Protein AF-A0A3D1BMS2-F1 (afdb_monomer_lite)

Radius of gyration: 10.61 Å; chains: 1; bounding box: 26×20×26 Å

Foldseek 3Di:
DEAEAEAAACPCLVVVLVVLVVCVVVVYAYEYEAEHNRVVCVVPPSNVCSVVRPRYDYYYDD

pLDDT: mean 97.66, std 2.11, range [82.88, 98.75]

Secondary structure (DSSP, 8-state):
-EEEEEE-SSTTHHHHHHHHHHHHHTT-EEEEEE-GGGGGGGG-HHHHGGGGSTTEEEEE--

Sequence (62 aa):
MKLGIFVNTDRHLADVIGVTKAAVLKGYEVIIFTMDDGVKLLENPSFTALYKFQGVSMSYCD

Structure (mmCIF, N/CA/C/O backbone):
data_AF-A0A3D1BMS2-F1
#
_entry.id   AF-A0A3D1BMS2-F1
#
loop_
_atom_site.group_PDB
_atom_site.id
_atom_site.type_symbol
_atom_site.label_atom_id
_atom_site.label_alt_id
_atom_site.label_comp_id
_atom_site.label_asym_id
_atom_site.label_entity_id
_atom_site.label_seq_id
_atom_site.pdbx_PDB_ins_code
_atom_site.Cartn_x
_atom_site.Cartn_y
_atom_site.Cartn_z
_atom_site.occupancy
_atom_site.B_iso_or_equiv
_atom_site.auth_seq_id
_atom_site.auth_comp_id
_atom_site.auth_asym_id
_atom_site.auth_atom_id
_atom_site.pdbx_PDB_model_num
ATOM 1 N N . MET A 1 1 ? -3.358 -2.153 17.118 1.00 93.94 1 MET A N 1
ATOM 2 C CA . MET A 1 1 ? -1.939 -2.571 16.974 1.00 93.94 1 MET A CA 1
ATOM 3 C C . MET A 1 1 ? -1.307 -1.771 15.846 1.00 93.94 1 MET A C 1
ATOM 5 O O . MET A 1 1 ? -2.058 -1.216 15.051 1.00 93.94 1 MET A O 1
ATOM 9 N N . LYS A 1 2 ? 0.028 -1.693 15.792 1.00 97.56 2 LYS A N 1
ATOM 10 C CA . LYS A 1 2 ? 0.758 -0.995 14.724 1.00 97.56 2 LYS A CA 1
ATOM 11 C C . LYS A 1 2 ? 1.611 -1.987 13.933 1.00 97.56 2 LYS A C 1
ATOM 13 O O . LYS A 1 2 ? 2.286 -2.811 14.546 1.00 97.56 2 LYS A O 1
ATOM 18 N N . LEU A 1 3 ? 1.572 -1.903 12.606 1.00 98.38 3 LEU A N 1
ATOM 19 C CA . LEU A 1 3 ? 2.402 -2.681 11.687 1.00 98.38 3 LEU A CA 1
ATOM 20 C C . LEU A 1 3 ? 3.377 -1.746 10.969 1.00 98.38 3 LEU A C 1
ATOM 22 O O . LEU A 1 3 ? 2.950 -0.849 10.248 1.00 98.38 3 LEU A O 1
ATOM 26 N N . GLY A 1 4 ? 4.676 -1.971 11.153 1.00 98.31 4 GLY A N 1
ATOM 27 C CA . GLY A 1 4 ? 5.709 -1.334 10.340 1.00 98.31 4 GLY A CA 1
ATOM 28 C C . GLY A 1 4 ? 5.997 -2.168 9.094 1.00 98.31 4 GLY A C 1
ATOM 29 O O . GLY A 1 4 ? 6.212 -3.374 9.208 1.00 98.31 4 GLY A O 1
ATOM 30 N N . ILE A 1 5 ? 6.015 -1.537 7.923 1.00 98.44 5 ILE A N 1
ATOM 31 C CA . ILE A 1 5 ? 6.430 -2.140 6.656 1.00 98.44 5 ILE A CA 1
ATOM 32 C C . ILE A 1 5 ? 7.645 -1.367 6.156 1.00 98.44 5 ILE A C 1
ATOM 34 O O . ILE A 1 5 ? 7.568 -0.166 5.906 1.00 98.44 5 ILE A O 1
ATOM 38 N N . PHE A 1 6 ? 8.762 -2.070 6.012 1.00 98.44 6 PHE A N 1
ATOM 39 C CA . PHE A 1 6 ? 9.982 -1.527 5.437 1.00 98.44 6 PHE A CA 1
ATOM 40 C C . PHE A 1 6 ? 10.129 -2.020 4.000 1.00 98.44 6 PHE A C 1
ATOM 42 O O . PHE A 1 6 ? 10.128 -3.227 3.758 1.00 98.44 6 PHE A O 1
ATOM 49 N N . VAL A 1 7 ? 10.226 -1.090 3.053 1.00 98.50 7 VAL A N 1
ATOM 50 C CA . VAL A 1 7 ? 10.285 -1.381 1.619 1.00 98.50 7 VAL A CA 1
ATOM 51 C C . VAL A 1 7 ? 11.601 -0.849 1.062 1.00 98.50 7 VAL A C 1
ATOM 53 O O . VAL A 1 7 ? 11.761 0.356 0.894 1.00 98.50 7 VAL A O 1
ATOM 56 N N . ASN A 1 8 ? 12.542 -1.749 0.778 1.00 98.25 8 ASN A N 1
ATOM 57 C CA . ASN A 1 8 ? 13.868 -1.413 0.241 1.00 98.25 8 ASN A CA 1
ATOM 58 C C . ASN A 1 8 ? 14.079 -1.853 -1.221 1.00 98.25 8 ASN A C 1
ATOM 60 O O . ASN A 1 8 ? 15.154 -1.658 -1.779 1.00 98.25 8 ASN A O 1
ATOM 64 N N . THR A 1 9 ? 13.073 -2.465 -1.852 1.00 98.25 9 THR A N 1
ATOM 65 C CA . THR A 1 9 ? 13.098 -2.854 -3.272 1.00 98.25 9 THR A CA 1
ATOM 66 C C . THR A 1 9 ? 11.727 -2.646 -3.910 1.00 98.25 9 THR A C 1
ATOM 68 O O . THR A 1 9 ? 10.709 -2.582 -3.219 1.00 98.25 9 THR A O 1
ATOM 71 N N . ASP A 1 10 ? 11.683 -2.595 -5.238 1.00 97.88 10 ASP A N 1
ATOM 72 C CA . ASP A 1 10 ? 10.475 -2.408 -6.049 1.00 97.88 10 ASP A CA 1
ATOM 73 C C . ASP A 1 10 ? 9.772 -3.721 -6.453 1.00 97.88 10 ASP A C 1
ATOM 75 O O . ASP A 1 10 ? 8.792 -3.723 -7.198 1.00 97.88 10 ASP A O 1
ATOM 79 N N . ARG A 1 11 ? 10.233 -4.865 -5.938 1.00 98.19 11 ARG A N 1
ATOM 80 C CA . ARG A 1 11 ? 9.837 -6.199 -6.430 1.00 98.19 11 ARG A CA 1
ATOM 81 C C . ARG A 1 11 ? 8.554 -6.756 -5.816 1.00 98.19 11 ARG A C 1
ATOM 83 O O . ARG A 1 11 ? 8.002 -7.723 -6.330 1.00 98.19 11 ARG A O 1
ATOM 90 N N . HIS A 1 12 ? 8.078 -6.155 -4.727 1.00 97.69 12 HIS A N 1
ATOM 91 C CA . HIS A 1 12 ? 7.044 -6.731 -3.857 1.00 97.69 12 HIS A CA 1
ATOM 92 C C . HIS A 1 12 ? 5.769 -5.884 -3.775 1.00 97.69 12 HIS A C 1
ATOM 94 O O . HIS A 1 12 ? 5.061 -5.906 -2.770 1.00 97.69 12 HIS A O 1
ATOM 100 N N . LEU A 1 13 ? 5.449 -5.127 -4.830 1.00 98.12 13 LEU A N 1
ATOM 101 C CA . LEU A 1 13 ? 4.289 -4.227 -4.846 1.00 98.12 13 LEU A CA 1
ATOM 102 C C . LEU A 1 13 ? 2.982 -4.926 -4.430 1.00 98.12 13 LEU A C 1
ATOM 104 O O . LEU A 1 13 ? 2.238 -4.409 -3.595 1.00 98.12 13 LEU A O 1
ATOM 108 N N . ALA A 1 14 ? 2.708 -6.102 -5.000 1.00 98.38 14 ALA A N 1
ATOM 109 C CA . ALA A 1 14 ? 1.489 -6.854 -4.707 1.00 98.38 14 ALA A CA 1
ATOM 110 C C . ALA A 1 14 ? 1.408 -7.266 -3.227 1.00 98.38 14 ALA A C 1
ATOM 112 O O . ALA A 1 14 ? 0.348 -7.129 -2.610 1.00 98.38 14 ALA A O 1
ATOM 113 N N . ASP A 1 15 ? 2.531 -7.695 -2.650 1.00 98.50 15 ASP A N 1
ATOM 114 C CA . ASP A 1 15 ? 2.619 -8.115 -1.252 1.00 98.50 15 ASP A CA 1
ATOM 115 C C . ASP A 1 15 ? 2.396 -6.929 -0.309 1.00 98.50 15 ASP A C 1
ATOM 117 O O . ASP A 1 15 ? 1.577 -7.015 0.609 1.00 98.50 15 ASP A O 1
ATOM 121 N N . VAL A 1 16 ? 3.048 -5.788 -0.571 1.00 98.44 16 VAL A N 1
ATOM 122 C CA . VAL A 1 16 ? 2.879 -4.570 0.236 1.00 98.44 16 VAL A CA 1
ATOM 123 C C . VAL A 1 16 ? 1.419 -4.119 0.229 1.00 98.44 16 VAL A C 1
ATOM 125 O O . VAL A 1 16 ? 0.854 -3.842 1.291 1.00 98.44 16 VAL A O 1
ATOM 128 N N . ILE A 1 17 ? 0.769 -4.107 -0.939 1.00 98.56 17 ILE A N 1
ATOM 129 C CA . ILE A 1 17 ? -0.655 -3.764 -1.054 1.00 98.56 17 ILE A CA 1
ATOM 130 C C . ILE A 1 17 ? -1.527 -4.759 -0.279 1.00 98.56 17 ILE A C 1
ATOM 132 O O . ILE A 1 17 ? -2.415 -4.343 0.471 1.00 98.56 17 ILE A O 1
ATOM 136 N N . GLY A 1 18 ? -1.299 -6.061 -0.464 1.00 98.56 18 GLY A N 1
ATOM 137 C CA . GLY A 1 18 ? -2.089 -7.117 0.167 1.00 98.56 18 GLY A CA 1
ATOM 138 C C . GLY A 1 18 ? -2.008 -7.068 1.691 1.00 98.56 18 GLY A C 1
ATOM 139 O O . GLY A 1 18 ? -3.040 -7.028 2.367 1.00 98.56 18 GLY A O 1
ATOM 140 N N . VAL A 1 19 ? -0.790 -6.989 2.229 1.00 98.44 19 VAL A N 1
ATOM 141 C CA . VAL A 1 19 ? -0.535 -6.916 3.673 1.00 98.44 19 VAL A CA 1
ATOM 142 C C . VAL A 1 19 ? -1.118 -5.637 4.271 1.00 98.44 19 VAL A C 1
ATOM 144 O O . VAL A 1 19 ? -1.791 -5.704 5.300 1.00 98.44 19 VAL A O 1
ATOM 147 N N . THR A 1 20 ? -0.936 -4.488 3.609 1.00 98.56 20 THR A N 1
ATOM 148 C CA . THR A 1 20 ? -1.478 -3.202 4.082 1.00 98.56 20 THR A CA 1
ATOM 149 C C . THR A 1 20 ? -2.998 -3.259 4.192 1.00 98.56 20 THR A C 1
ATOM 151 O O . THR A 1 20 ? -3.555 -2.956 5.246 1.00 98.56 20 THR A O 1
ATOM 154 N N . LYS A 1 21 ? -3.684 -3.721 3.138 1.00 98.19 21 LYS A N 1
ATOM 155 C CA . LYS A 1 21 ? -5.148 -3.854 3.138 1.00 98.19 21 LYS A CA 1
ATOM 156 C C . LYS A 1 21 ? -5.634 -4.820 4.215 1.00 98.19 21 LYS A C 1
ATOM 158 O O . LYS A 1 21 ? -6.587 -4.507 4.923 1.00 98.19 21 LYS A O 1
ATOM 163 N N . ALA A 1 22 ? -4.978 -5.969 4.371 1.00 98.38 22 ALA A N 1
ATOM 164 C CA . ALA A 1 22 ? -5.345 -6.949 5.390 1.00 98.38 22 ALA A CA 1
ATOM 165 C C . ALA A 1 22 ? -5.183 -6.396 6.818 1.00 98.38 22 ALA A C 1
ATOM 167 O O . ALA A 1 22 ? -6.040 -6.637 7.669 1.00 98.38 22 ALA A O 1
ATOM 168 N N . ALA A 1 23 ? -4.117 -5.635 7.081 1.00 98.38 23 ALA A N 1
ATOM 169 C CA . ALA A 1 23 ? -3.885 -4.997 8.375 1.00 98.38 23 ALA A CA 1
ATOM 170 C C . ALA A 1 23 ? -4.926 -3.905 8.672 1.00 98.38 23 ALA A C 1
ATOM 172 O O . ALA A 1 23 ? -5.517 -3.902 9.754 1.00 98.38 23 ALA A O 1
ATOM 173 N N . VAL A 1 24 ? -5.220 -3.040 7.695 1.00 97.88 24 VAL A N 1
ATOM 174 C CA . VAL A 1 24 ? -6.258 -2.002 7.814 1.00 97.88 24 VAL A CA 1
ATOM 175 C C . VAL A 1 24 ? -7.634 -2.622 8.075 1.00 97.88 24 VAL A C 1
ATOM 177 O O . VAL A 1 24 ? -8.344 -2.170 8.969 1.00 97.88 24 VAL A O 1
ATOM 180 N N . LEU A 1 25 ? -7.999 -3.703 7.374 1.00 98.00 25 LEU A N 1
ATOM 181 C CA . LEU A 1 25 ? -9.267 -4.417 7.595 1.00 98.00 25 LEU A CA 1
ATOM 182 C C . LEU A 1 25 ? -9.394 -5.004 9.009 1.00 98.00 25 LEU A C 1
ATOM 184 O O . LEU A 1 25 ? -10.504 -5.161 9.510 1.00 98.00 25 LEU A O 1
ATOM 188 N N . LYS A 1 26 ? -8.272 -5.304 9.672 1.00 97.81 26 LYS A N 1
ATOM 189 C CA . LYS A 1 26 ? -8.240 -5.720 11.083 1.00 97.81 26 LYS A CA 1
ATOM 190 C C . LYS A 1 26 ? -8.239 -4.544 12.072 1.00 97.81 26 LYS A C 1
ATOM 192 O O . LYS A 1 26 ? -8.148 -4.775 13.277 1.00 97.81 26 LYS A O 1
ATOM 197 N N . GLY A 1 27 ? -8.325 -3.305 11.588 1.00 97.75 27 GLY A N 1
ATOM 198 C CA . GLY A 1 27 ? -8.287 -2.091 12.403 1.00 97.75 27 GLY A CA 1
ATOM 199 C C . GLY A 1 27 ? -6.889 -1.741 12.921 1.00 97.75 27 GLY A C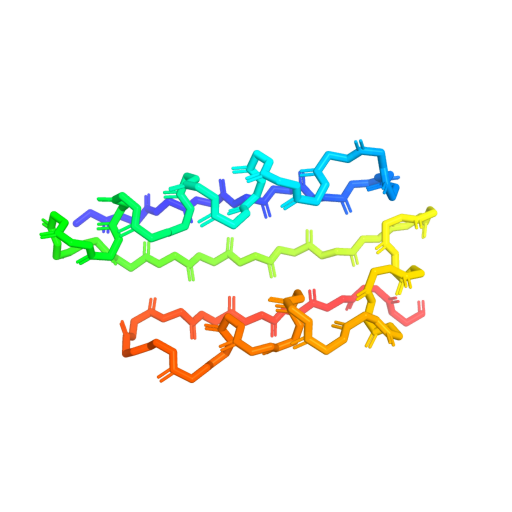 1
ATOM 200 O O . GLY A 1 27 ? -6.763 -1.171 14.005 1.00 97.75 27 GLY A O 1
ATOM 201 N N . TYR A 1 28 ? -5.825 -2.142 12.218 1.00 98.25 28 TYR A N 1
ATOM 202 C CA . TYR A 1 28 ? -4.452 -1.797 12.601 1.00 98.25 28 TYR A CA 1
ATOM 203 C C . TYR A 1 28 ? -4.006 -0.497 11.934 1.00 98.25 28 TYR A C 1
ATOM 205 O O . TYR A 1 28 ? -4.391 -0.204 10.805 1.00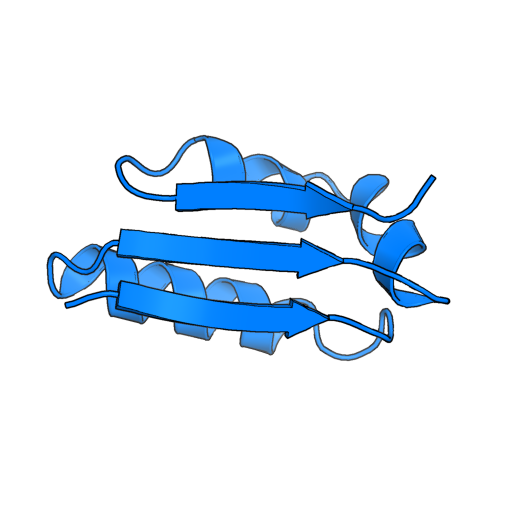 98.25 28 TYR A O 1
ATOM 213 N N . GLU A 1 29 ? -3.140 0.245 12.620 1.00 98.38 29 GLU A N 1
ATOM 214 C CA . GLU A 1 29 ? -2.373 1.324 11.996 1.00 98.38 29 GLU A CA 1
ATOM 215 C C . GLU A 1 29 ? -1.198 0.718 11.220 1.00 98.38 29 GLU A C 1
ATOM 217 O O . GLU A 1 29 ? -0.536 -0.204 11.712 1.00 98.38 29 GLU A O 1
ATOM 222 N N . VAL A 1 30 ? -0.916 1.241 10.028 1.00 98.75 30 VAL A N 1
ATOM 223 C CA . VAL A 1 30 ? 0.184 0.790 9.168 1.00 98.75 30 VAL A CA 1
ATOM 224 C C . VAL A 1 30 ? 1.127 1.955 8.900 1.00 98.75 30 VAL A C 1
ATOM 226 O O . VAL A 1 30 ? 0.710 3.013 8.434 1.00 98.75 30 VAL A O 1
ATOM 229 N N . ILE A 1 31 ? 2.413 1.750 9.168 1.00 98.69 31 ILE A N 1
ATOM 230 C CA . ILE A 1 31 ? 3.478 2.713 8.886 1.00 98.69 31 ILE A CA 1
ATOM 231 C C . ILE A 1 31 ? 4.363 2.103 7.802 1.00 98.69 31 ILE A C 1
ATOM 233 O O . ILE A 1 31 ? 4.971 1.060 8.031 1.00 98.69 31 ILE A O 1
ATOM 237 N N . ILE A 1 32 ? 4.425 2.730 6.629 1.00 98.69 32 ILE A N 1
ATOM 238 C CA . ILE A 1 32 ? 5.235 2.272 5.495 1.00 98.69 32 ILE A CA 1
ATOM 239 C C . ILE A 1 32 ? 6.421 3.221 5.335 1.00 98.69 32 ILE A C 1
ATOM 241 O O . ILE A 1 32 ? 6.222 4.410 5.094 1.00 98.69 32 ILE A O 1
ATOM 245 N N . PHE A 1 33 ? 7.640 2.697 5.447 1.00 98.62 33 PHE A N 1
ATOM 246 C CA . PHE A 1 33 ? 8.868 3.441 5.173 1.00 98.62 33 PHE A CA 1
ATOM 247 C C . PHE A 1 33 ? 9.567 2.862 3.943 1.00 98.62 33 PHE A C 1
ATOM 249 O O . PHE A 1 33 ? 9.795 1.652 3.869 1.00 98.62 33 PHE A O 1
ATOM 256 N N . THR A 1 34 ? 9.891 3.729 2.985 1.00 98.38 34 THR A N 1
ATOM 257 C CA . THR A 1 34 ? 10.386 3.342 1.657 1.00 98.38 34 THR A CA 1
ATOM 258 C C . THR A 1 34 ? 11.781 3.922 1.408 1.00 98.38 34 THR A C 1
ATOM 260 O O . THR A 1 34 ? 11.984 5.119 1.578 1.00 98.38 34 THR A O 1
ATOM 263 N N . MET A 1 35 ? 12.754 3.111 0.997 1.00 98.06 35 MET A N 1
ATOM 264 C CA . MET A 1 35 ? 14.110 3.581 0.662 1.00 98.06 35 MET A CA 1
ATOM 265 C C . MET A 1 35 ? 14.775 2.697 -0.404 1.00 98.06 35 MET A C 1
ATOM 267 O O . MET A 1 35 ? 14.144 1.756 -0.888 1.00 98.06 35 MET A O 1
ATOM 271 N N . ASP A 1 36 ? 16.034 2.988 -0.759 1.00 98.06 36 ASP A N 1
ATOM 272 C CA . ASP A 1 36 ? 16.784 2.301 -1.827 1.00 98.06 36 ASP A CA 1
ATOM 273 C C . ASP A 1 36 ? 15.961 2.235 -3.131 1.00 98.06 36 ASP A C 1
ATOM 275 O O . ASP A 1 36 ? 15.235 3.171 -3.462 1.00 98.06 36 ASP A O 1
ATOM 279 N N . ASP A 1 37 ? 16.015 1.124 -3.867 1.00 98.19 37 ASP A N 1
ATOM 280 C CA . ASP A 1 37 ? 15.203 0.893 -5.061 1.00 98.19 37 ASP A CA 1
ATOM 281 C C . ASP A 1 37 ? 13.693 0.907 -4.773 1.00 98.19 37 ASP A C 1
ATOM 283 O O . ASP A 1 37 ? 12.895 1.093 -5.690 1.00 98.19 37 ASP A O 1
ATOM 287 N N . GLY A 1 38 ? 13.280 0.754 -3.511 1.00 97.88 38 GLY A N 1
ATOM 288 C CA . GLY A 1 38 ? 11.880 0.827 -3.105 1.00 97.88 38 GLY A CA 1
ATOM 289 C C . GLY A 1 38 ? 11.221 2.164 -3.442 1.00 97.88 38 GLY A C 1
ATOM 290 O O . GLY A 1 38 ? 10.025 2.180 -3.735 1.00 97.88 38 GLY A O 1
ATOM 291 N N . VAL A 1 39 ? 11.971 3.278 -3.469 1.00 97.69 39 VAL A N 1
ATOM 292 C CA . VAL A 1 39 ? 11.400 4.608 -3.773 1.00 97.69 39 VAL A CA 1
ATOM 293 C C . VAL A 1 39 ? 10.807 4.682 -5.183 1.00 97.69 39 VAL A C 1
ATOM 295 O O . VAL A 1 39 ? 9.877 5.451 -5.406 1.00 97.69 39 VAL A O 1
ATOM 298 N N . LYS A 1 40 ? 11.244 3.818 -6.113 1.00 98.00 40 LYS A N 1
ATOM 299 C CA . LYS A 1 40 ? 10.666 3.697 -7.465 1.00 98.00 40 LYS A CA 1
ATOM 300 C C . LYS A 1 40 ? 9.181 3.323 -7.435 1.00 98.00 40 LYS A C 1
ATOM 302 O O . LYS A 1 40 ? 8.435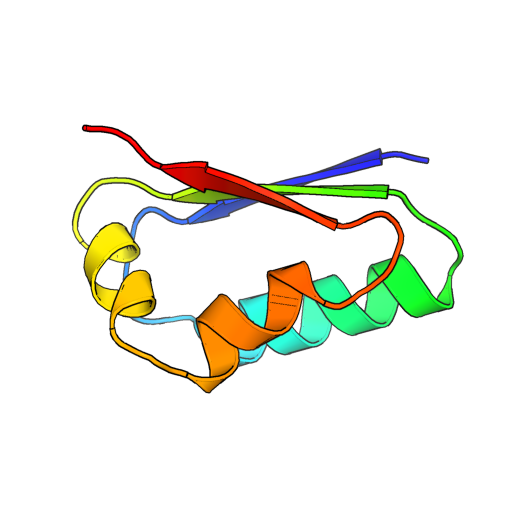 3.668 -8.347 1.00 98.00 40 LYS A O 1
ATOM 307 N N . LEU A 1 41 ? 8.707 2.671 -6.368 1.00 98.06 41 LEU A N 1
ATOM 308 C CA . LEU A 1 41 ? 7.283 2.371 -6.196 1.00 98.06 41 LEU A CA 1
ATOM 309 C C . LEU A 1 41 ? 6.423 3.626 -6.002 1.00 98.06 41 LEU A C 1
ATOM 311 O O . LEU A 1 41 ? 5.220 3.559 -6.248 1.00 98.06 41 LEU A O 1
ATOM 315 N N . LEU A 1 42 ? 7.003 4.767 -5.614 1.00 97.25 42 LEU A N 1
ATOM 316 C CA . LEU A 1 42 ? 6.280 6.039 -5.495 1.00 97.25 42 LEU A CA 1
ATOM 317 C C . LEU A 1 42 ? 5.760 6.546 -6.850 1.00 97.25 42 LEU A C 1
ATOM 319 O O . LEU A 1 42 ? 4.782 7.290 -6.885 1.00 97.25 42 LEU A O 1
ATOM 323 N N . GLU A 1 43 ? 6.338 6.093 -7.965 1.00 97.38 43 GLU A N 1
ATOM 324 C CA . GLU A 1 43 ? 5.836 6.374 -9.317 1.00 97.38 43 GLU A CA 1
ATOM 325 C C . GLU A 1 43 ? 4.615 5.511 -9.683 1.00 97.38 43 GLU A C 1
ATOM 327 O O . GLU A 1 43 ? 3.916 5.791 -10.658 1.00 97.38 43 GLU A O 1
ATOM 332 N N . ASN A 1 44 ? 4.318 4.463 -8.905 1.00 98.12 44 ASN A N 1
ATOM 333 C CA . ASN A 1 44 ? 3.200 3.566 -9.162 1.00 98.12 44 ASN A CA 1
ATOM 334 C C . ASN A 1 44 ? 1.915 4.050 -8.455 1.00 98.12 44 ASN A C 1
ATOM 336 O O . ASN A 1 44 ? 1.849 4.046 -7.220 1.00 98.12 44 ASN A O 1
ATOM 340 N N . PRO A 1 45 ? 0.832 4.366 -9.194 1.00 98.06 45 PRO A N 1
ATOM 341 C CA . PRO A 1 45 ? -0.422 4.831 -8.597 1.00 98.06 45 PRO A CA 1
ATOM 342 C C . PRO A 1 45 ? -1.058 3.842 -7.613 1.00 98.06 45 PRO A C 1
ATOM 344 O O . PRO A 1 45 ? -1.770 4.249 -6.699 1.00 98.06 45 PRO A O 1
ATOM 347 N N . SER A 1 46 ? -0.815 2.539 -7.781 1.00 98.06 46 SER A N 1
ATOM 348 C CA . SER A 1 46 ? -1.360 1.510 -6.887 1.00 98.06 46 SER A CA 1
ATOM 349 C C . SER A 1 46 ? -0.666 1.506 -5.528 1.00 98.06 46 SER A C 1
ATOM 351 O O . SER A 1 46 ? -1.314 1.225 -4.520 1.00 98.06 46 SER A O 1
ATOM 353 N N . PHE A 1 47 ? 0.630 1.831 -5.494 1.00 98.44 47 PHE A N 1
ATOM 354 C CA . PHE A 1 47 ? 1.384 1.980 -4.252 1.00 98.44 47 PHE A CA 1
ATOM 355 C C . PHE A 1 47 ? 0.986 3.267 -3.536 1.00 98.44 47 PHE A C 1
ATOM 357 O O . PHE A 1 47 ? 0.615 3.236 -2.366 1.00 98.44 47 PHE A O 1
ATOM 364 N N . THR A 1 48 ? 0.981 4.398 -4.248 1.00 98.00 48 THR A N 1
ATOM 365 C CA . THR A 1 48 ? 0.619 5.686 -3.644 1.00 98.00 48 THR A CA 1
ATOM 366 C C . THR A 1 48 ? -0.834 5.703 -3.190 1.00 98.00 48 THR A C 1
ATOM 368 O O . THR A 1 48 ? -1.121 6.238 -2.132 1.00 98.00 48 THR A O 1
ATOM 371 N N . ALA A 1 49 ? -1.759 5.015 -3.865 1.00 98.31 49 ALA A N 1
ATOM 372 C CA . ALA A 1 49 ? -3.140 4.896 -3.390 1.00 98.31 49 ALA A CA 1
ATOM 373 C C . ALA A 1 49 ? -3.275 4.336 -1.956 1.00 98.31 49 ALA A C 1
ATOM 375 O O . ALA A 1 49 ? -4.327 4.538 -1.345 1.00 98.31 49 ALA A O 1
ATOM 376 N N . LEU A 1 50 ? -2.243 3.686 -1.396 1.00 98.00 50 LEU A N 1
ATOM 377 C CA . LEU A 1 50 ? -2.246 3.216 -0.011 1.00 98.00 50 LEU A CA 1
ATOM 378 C C . LEU A 1 50 ? -2.393 4.350 1.020 1.00 98.00 50 LEU A C 1
ATOM 380 O O . LEU A 1 50 ? -3.032 4.119 2.046 1.00 98.00 50 LEU A O 1
ATOM 384 N N . TYR A 1 51 ? -1.925 5.578 0.744 1.00 95.94 51 TYR A N 1
ATOM 385 C CA . TYR A 1 51 ? -2.078 6.707 1.683 1.00 95.94 51 TYR A CA 1
ATOM 386 C C . TYR A 1 51 ? -3.551 7.076 1.933 1.00 95.94 51 TYR A C 1
ATOM 388 O O . TYR A 1 51 ? -3.872 7.743 2.913 1.00 95.94 51 TYR A O 1
ATOM 396 N N . LYS A 1 52 ? -4.462 6.666 1.037 1.00 97.00 52 LYS A N 1
ATOM 397 C CA . LYS A 1 52 ? -5.897 6.971 1.139 1.00 97.00 52 LYS A CA 1
ATOM 398 C C . LYS A 1 52 ? -6.614 6.119 2.185 1.00 97.00 52 LYS A C 1
ATOM 400 O O . LYS A 1 52 ? -7.735 6.455 2.562 1.00 97.00 52 LYS A O 1
ATOM 405 N N . PHE A 1 53 ? -6.020 5.011 2.629 1.00 97.12 53 PHE A N 1
ATOM 406 C CA . PHE A 1 53 ? -6.609 4.199 3.687 1.00 9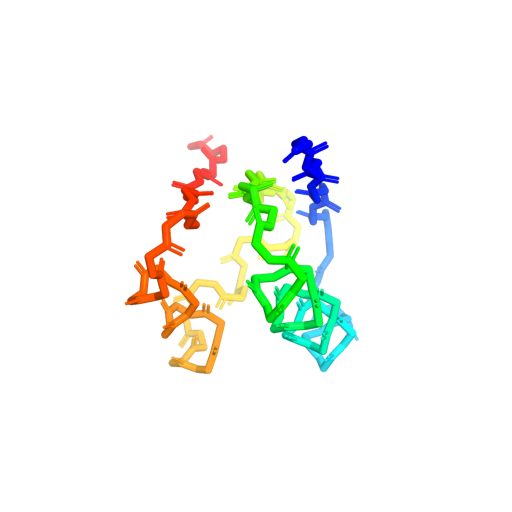7.12 53 PHE A CA 1
ATOM 407 C C . PHE A 1 53 ? -6.422 4.888 5.037 1.00 97.12 53 PHE A C 1
ATOM 409 O O . PHE A 1 53 ? -5.315 5.263 5.421 1.00 97.12 53 PHE A O 1
ATOM 416 N N . GLN A 1 54 ? -7.516 5.025 5.785 1.00 96.38 54 GLN A N 1
ATOM 417 C CA . GLN A 1 54 ? -7.458 5.543 7.146 1.00 96.38 54 GLN A CA 1
ATOM 418 C C . GLN A 1 54 ? -6.544 4.659 8.006 1.00 96.38 54 GLN A C 1
ATOM 420 O O . GLN A 1 54 ? -6.660 3.435 7.987 1.00 96.38 54 GLN A O 1
ATOM 425 N N . GLY A 1 55 ? -5.639 5.286 8.761 1.00 95.94 55 GLY A N 1
ATOM 426 C CA . GLY A 1 55 ? -4.665 4.578 9.593 1.00 95.94 55 GLY A CA 1
ATOM 427 C C . GLY A 1 55 ? -3.387 4.155 8.863 1.00 95.94 55 GLY A C 1
ATOM 428 O O . GLY A 1 55 ? -2.557 3.495 9.483 1.00 95.94 55 GLY A O 1
ATOM 429 N N . VAL A 1 56 ? -3.199 4.536 7.592 1.00 98.50 56 VAL A N 1
ATOM 430 C CA . VAL A 1 56 ? -1.932 4.356 6.866 1.00 98.50 56 VAL A CA 1
ATOM 431 C C . VAL A 1 56 ? -1.134 5.659 6.860 1.00 98.50 56 VAL A C 1
ATOM 433 O O . VAL A 1 56 ? -1.638 6.705 6.460 1.00 98.50 56 VAL A O 1
ATOM 436 N N . SER A 1 57 ? 0.133 5.589 7.264 1.00 98.38 57 SER A N 1
ATOM 437 C CA . SER A 1 57 ? 1.115 6.664 7.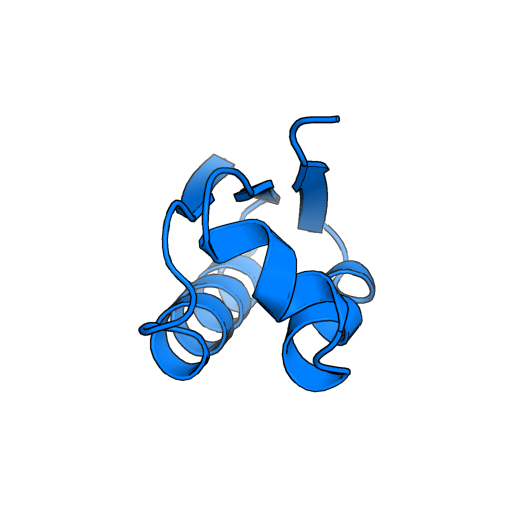092 1.00 98.38 57 SER A CA 1
ATOM 438 C C . SER A 1 57 ? 2.278 6.172 6.242 1.00 98.38 57 SER A C 1
ATOM 440 O O . SER A 1 57 ? 2.780 5.070 6.473 1.00 98.38 57 SER A O 1
ATOM 442 N N . MET A 1 58 ? 2.722 6.989 5.292 1.00 98.31 58 MET A N 1
ATOM 443 C CA . MET A 1 58 ? 3.817 6.657 4.384 1.00 98.31 58 MET A CA 1
ATOM 444 C C . MET A 1 58 ? 4.920 7.708 4.488 1.00 98.31 58 MET A C 1
ATOM 446 O O . MET A 1 58 ? 4.632 8.902 4.554 1.00 98.31 58 MET A O 1
ATOM 450 N N . SER A 1 59 ? 6.170 7.263 4.476 1.00 98.19 59 SER A N 1
ATOM 451 C CA . SER A 1 59 ? 7.357 8.112 4.384 1.00 98.19 59 SER A CA 1
ATOM 452 C C . SER A 1 59 ? 8.431 7.437 3.532 1.00 98.19 59 SER A C 1
ATOM 454 O O . SER A 1 59 ? 8.370 6.233 3.257 1.00 98.19 59 SER A O 1
ATOM 456 N N . TYR A 1 60 ? 9.403 8.221 3.077 1.00 97.38 60 TYR A N 1
ATOM 457 C CA . TYR A 1 60 ? 10.519 7.735 2.280 1.00 97.38 60 TYR A CA 1
ATOM 458 C C . TYR A 1 60 ? 11.833 8.413 2.691 1.00 97.38 60 TYR A C 1
ATOM 460 O O . TYR A 1 60 ? 11.811 9.405 3.419 1.00 97.38 60 TYR A O 1
ATOM 468 N N . CYS A 1 61 ? 12.963 7.830 2.289 1.00 94.00 61 CYS A N 1
ATOM 469 C CA . CYS A 1 61 ? 14.278 8.457 2.420 1.00 94.00 61 CYS A CA 1
ATOM 470 C C . CYS A 1 61 ? 14.499 9.440 1.2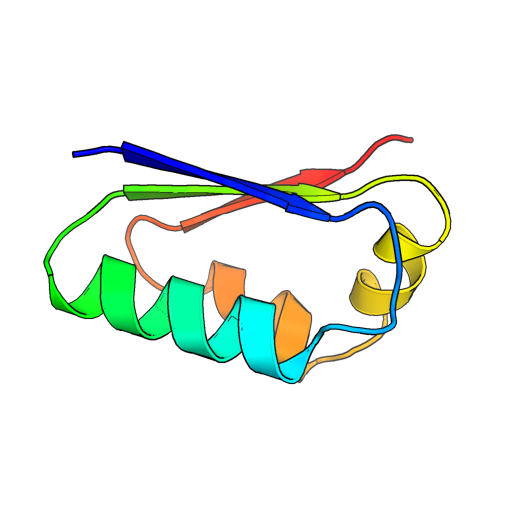65 1.00 94.00 61 CYS A C 1
ATOM 472 O O . CYS A 1 61 ? 14.359 9.029 0.112 1.00 94.00 61 CYS A O 1
ATOM 474 N N . ASP A 1 62 ? 14.835 10.691 1.594 1.00 82.88 62 ASP A N 1
ATOM 475 C CA . ASP A 1 62 ? 15.307 11.700 0.632 1.00 82.88 62 ASP A CA 1
ATOM 476 C C . ASP A 1 62 ? 16.694 11.348 0.065 1.00 82.88 62 ASP A C 1
ATOM 478 O O . ASP A 1 62 ? 17.497 10.717 0.800 1.00 82.88 62 ASP A O 1
#